Protein AF-A0AAC9PPR6-F1 (afdb_monomer_lite)

Sequence (160 aa):
MTLHHGRVSEQIEEIATPVARPGVRGCLGRIALIIAGSVLGTILTVLLGLAILVPWRSENIELVVTDPGIRPDPNTDSAADSAPSMPTVELRTARSLVSATSTVWIGERLGERGFHGLAIPVPVAVAEDLRAERTETGLRLRDDDGFEILVPAAWWEPGR

pLDDT: mean 75.49, std 17.84, range [38.31, 96.31]

Foldseek 3Di:
DDDDDDDDDPPPPPPPPPPPPCPPVNVVVVVVVVVVVVVVVVVVVVVVVCQQPAFPDKDKDWADADEPPDDPPVPCPDPPPDDQPFWTWMWMWTDGPVDIWIWIATEDDPDPPDGPFDIHIDDPVQRVQWHWYDDPQAIWTDGPVGDIDGDGPVRHRPDD

Secondary structure (DSSP, 8-state):
-----------------------HHHHHHHHHHHHHHHHHHHHHHHHHHHHHHS-SEEEEEE--EE-TT----TT-TT-SS-SPPPPEEEEEEEE-SS-EEEEEEEEEE-GGG-EEEEEEEE-HHHHTT-EEEEETTEEEEE-SSS-EEEEEGGGTSS--

Structure (mmCIF, N/CA/C/O backbone):
data_AF-A0AAC9PPR6-F1
#
_entry.id   AF-A0AAC9PPR6-F1
#
loop_
_atom_site.group_PDB
_atom_site.id
_atom_site.type_symbol
_atom_site.label_atom_id
_atom_site.label_alt_id
_atom_site.label_comp_id
_atom_site.label_asym_id
_atom_site.label_entity_id
_atom_site.label_seq_id
_atom_site.pdbx_PDB_ins_code
_atom_site.Cartn_x
_atom_site.Cartn_y
_atom_site.Cartn_z
_atom_site.occupancy
_atom_site.B_iso_or_equiv
_atom_site.auth_seq_id
_atom_site.auth_comp_id
_atom_site.auth_asym_id
_atom_site.auth_atom_id
_atom_site.pdbx_PDB_model_num
ATOM 1 N N . MET A 1 1 ? -65.064 -18.905 94.914 1.00 39.94 1 MET A N 1
ATOM 2 C CA . MET A 1 1 ? -63.931 -19.704 94.403 1.00 39.94 1 MET A CA 1
ATOM 3 C C . MET A 1 1 ? -62.997 -18.750 93.674 1.00 39.94 1 MET A C 1
ATOM 5 O O . MET A 1 1 ? -63.471 -17.844 93.005 1.00 39.94 1 MET A O 1
ATOM 9 N N . THR A 1 2 ? -61.712 -18.861 93.960 1.00 38.31 2 THR A N 1
ATOM 10 C CA . THR A 1 2 ? -60.647 -17.853 93.870 1.00 38.31 2 THR A CA 1
ATOM 11 C C . THR A 1 2 ? -59.838 -17.921 92.561 1.00 38.31 2 THR A C 1
ATOM 13 O O . THR A 1 2 ? -59.639 -19.011 92.046 1.00 38.31 2 THR A O 1
ATOM 16 N N . LEU A 1 3 ? -59.298 -16.757 92.152 1.00 42.19 3 LEU A N 1
ATOM 17 C CA . LEU A 1 3 ? -57.994 -16.491 91.487 1.00 42.19 3 LEU A CA 1
ATOM 18 C C . LEU A 1 3 ? -57.667 -17.036 90.074 1.00 42.19 3 LEU A C 1
ATOM 20 O O . LEU A 1 3 ? -57.536 -18.236 89.885 1.00 42.19 3 LEU A O 1
ATOM 24 N N . HIS A 1 4 ? -57.362 -16.122 89.131 1.00 41.44 4 HIS A N 1
ATOM 25 C CA . HIS A 1 4 ? -56.011 -15.806 88.578 1.00 41.44 4 HIS A CA 1
ATOM 26 C C . HIS A 1 4 ? -56.163 -14.929 87.307 1.00 41.44 4 HIS A C 1
ATOM 28 O O . HIS A 1 4 ? -56.839 -15.317 86.367 1.00 41.44 4 HIS A O 1
ATOM 34 N N . HIS A 1 5 ? -55.795 -13.640 87.300 1.00 47.75 5 HIS A N 1
ATOM 35 C CA . HIS A 1 5 ? -54.472 -13.073 86.961 1.00 47.75 5 HIS A CA 1
ATOM 36 C C . HIS A 1 5 ? -53.855 -13.577 85.643 1.00 47.75 5 HIS A C 1
ATOM 38 O O . HIS A 1 5 ? -53.389 -14.707 85.572 1.00 47.75 5 HIS A O 1
ATOM 44 N N . GLY A 1 6 ? -53.767 -12.687 84.646 1.00 41.16 6 GLY A N 1
ATOM 45 C CA . GLY A 1 6 ? -53.045 -12.926 83.393 1.00 41.16 6 GLY A CA 1
ATOM 46 C C . GLY A 1 6 ? -53.006 -11.699 82.480 1.00 41.16 6 GLY A C 1
ATOM 47 O O . GLY A 1 6 ? -53.700 -11.649 81.474 1.00 41.16 6 GLY A O 1
ATOM 48 N N . ARG A 1 7 ? -52.211 -10.690 82.859 1.00 47.41 7 ARG A N 1
ATOM 49 C CA . ARG A 1 7 ? -51.746 -9.602 81.981 1.00 47.41 7 ARG A CA 1
ATOM 50 C C . ARG A 1 7 ? -50.803 -10.198 80.927 1.00 47.41 7 ARG A C 1
ATOM 52 O O . ARG A 1 7 ? -49.773 -10.743 81.308 1.00 47.41 7 ARG A O 1
ATOM 59 N N . VAL A 1 8 ? -51.114 -10.020 79.650 1.00 49.91 8 VAL A N 1
ATOM 60 C CA . VAL A 1 8 ? -50.181 -10.114 78.512 1.00 49.91 8 VAL A CA 1
ATOM 61 C C . VAL A 1 8 ? -50.671 -9.016 77.556 1.00 49.91 8 VAL A C 1
ATOM 63 O O . VAL A 1 8 ? -51.752 -9.142 77.003 1.00 49.91 8 VAL A O 1
ATOM 66 N N . SER A 1 9 ? -50.147 -7.789 77.527 1.00 51.41 9 SER A N 1
ATOM 67 C CA . SER A 1 9 ? -48.764 -7.366 77.269 1.00 51.41 9 SER A CA 1
ATOM 68 C C . SER A 1 9 ? -48.178 -7.951 75.983 1.00 51.41 9 SER A C 1
ATOM 70 O O . SER A 1 9 ? -47.021 -8.343 75.974 1.00 51.41 9 SER A O 1
ATOM 72 N N . GLU A 1 10 ? -48.946 -7.982 74.896 1.00 50.44 10 GLU A N 1
ATOM 73 C CA . GLU A 1 10 ? -48.375 -8.031 73.548 1.00 50.44 10 GLU A CA 1
ATOM 74 C C . GLU A 1 10 ? -48.496 -6.639 72.935 1.00 50.44 10 GLU A C 1
ATOM 76 O O . GLU A 1 10 ? -49.473 -6.263 72.289 1.00 50.44 10 GLU A O 1
ATOM 81 N N . GLN A 1 11 ? -47.467 -5.840 73.222 1.00 44.34 11 GLN A N 1
ATOM 82 C CA . GLN A 1 11 ? -46.991 -4.834 72.290 1.00 44.34 11 GLN A CA 1
ATOM 83 C C . GLN A 1 11 ? -46.765 -5.564 70.967 1.00 44.34 11 GLN A C 1
ATOM 85 O O . GLN A 1 11 ? -45.777 -6.278 70.819 1.00 44.34 11 GLN A O 1
ATOM 90 N N . ILE A 1 12 ? -47.704 -5.435 70.030 1.00 51.84 12 ILE A N 1
ATOM 91 C CA . ILE A 1 12 ? -47.420 -5.747 68.636 1.00 51.84 12 ILE A CA 1
ATOM 92 C C . ILE A 1 12 ? -46.430 -4.679 68.208 1.00 51.84 12 ILE A C 1
ATOM 94 O O . ILE A 1 12 ? -46.777 -3.532 67.932 1.00 51.84 12 ILE A O 1
ATOM 98 N N . GLU A 1 13 ? -45.181 -5.098 68.324 1.00 48.75 13 GLU A N 1
ATOM 99 C CA . GLU A 1 13 ? -43.972 -4.555 67.762 1.00 48.75 13 GLU A CA 1
ATOM 100 C C . GLU A 1 13 ? -44.311 -3.929 66.410 1.00 48.75 13 GLU A C 1
ATOM 102 O O . GLU A 1 13 ? -44.589 -4.598 65.414 1.00 48.75 13 GLU A O 1
ATOM 107 N N . GLU A 1 14 ? -44.376 -2.604 66.421 1.00 46.91 14 GLU A N 1
ATOM 108 C CA . GLU A 1 14 ? -44.290 -1.775 65.241 1.00 46.91 14 GLU A CA 1
ATOM 109 C C . GLU A 1 14 ? -42.980 -2.170 64.559 1.00 46.91 14 GLU A C 1
ATOM 111 O O . GLU A 1 14 ? -41.900 -1.706 64.926 1.00 46.91 14 GLU A O 1
ATOM 116 N N . ILE A 1 15 ? -43.064 -3.093 63.597 1.00 45.56 15 ILE A N 1
ATOM 117 C CA . ILE A 1 15 ? -41.993 -3.385 62.650 1.00 45.56 15 ILE A CA 1
ATOM 118 C C . ILE A 1 15 ? -41.884 -2.138 61.773 1.00 45.56 15 ILE A C 1
ATOM 120 O O . ILE A 1 15 ? -42.325 -2.089 60.626 1.00 45.56 15 ILE A O 1
ATOM 124 N N . ALA A 1 16 ? -41.309 -1.087 62.349 1.00 45.53 16 ALA A N 1
ATOM 125 C CA . ALA A 1 16 ? -40.716 0.008 61.631 1.00 45.53 16 ALA A CA 1
ATOM 126 C C . ALA A 1 16 ? -39.530 -0.597 60.885 1.00 45.53 16 ALA A C 1
ATOM 128 O O . ALA A 1 16 ? -38.393 -0.579 61.350 1.00 45.53 16 ALA A O 1
ATOM 129 N N . THR A 1 17 ? -39.794 -1.175 59.711 1.00 54.44 17 THR A N 1
ATOM 130 C CA . THR A 1 17 ? -38.754 -1.338 58.704 1.00 54.44 17 THR A CA 1
ATOM 131 C C . THR A 1 17 ? -38.121 0.040 58.543 1.00 54.44 17 THR A C 1
ATOM 133 O O . THR A 1 17 ? -38.840 0.971 58.153 1.00 54.44 17 THR A O 1
ATOM 136 N N . PRO A 1 18 ? -36.828 0.239 58.852 1.00 47.00 18 PRO A N 1
ATOM 137 C CA . PRO A 1 18 ? -36.194 1.482 58.486 1.00 47.00 18 PRO A CA 1
ATOM 138 C C . PRO A 1 18 ? -36.223 1.508 56.963 1.00 47.00 18 PRO A C 1
ATOM 140 O O . PRO A 1 18 ? -35.480 0.788 56.297 1.00 47.00 18 PRO A O 1
ATOM 143 N N . VAL A 1 19 ? -37.126 2.314 56.404 1.00 54.25 19 VAL A N 1
ATOM 144 C CA . VAL A 1 19 ? -37.035 2.759 55.022 1.00 54.25 19 VAL A CA 1
ATOM 145 C C . VAL A 1 19 ? -35.671 3.417 54.942 1.00 54.25 19 VAL A C 1
ATOM 147 O O . VAL A 1 19 ? -35.476 4.533 55.430 1.00 54.25 19 VAL A O 1
ATOM 150 N N . ALA A 1 20 ? -34.698 2.672 54.423 1.00 51.78 20 ALA A N 1
ATOM 151 C CA . ALA A 1 20 ? -33.362 3.157 54.175 1.00 51.78 20 ALA A CA 1
ATOM 152 C C . ALA A 1 20 ? -33.513 4.326 53.206 1.00 51.78 20 ALA A C 1
ATOM 154 O O . ALA A 1 20 ? -33.645 4.139 51.998 1.00 51.78 20 ALA A O 1
ATOM 155 N N . ARG A 1 21 ? -33.570 5.548 53.746 1.00 53.34 21 ARG A N 1
ATOM 156 C CA . ARG A 1 21 ? -33.506 6.767 52.950 1.00 53.34 21 ARG A CA 1
ATOM 157 C C . ARG A 1 21 ? -32.225 6.638 52.131 1.00 53.34 21 ARG A C 1
ATOM 159 O O . ARG A 1 21 ? -31.164 6.522 52.751 1.00 53.34 21 ARG A O 1
ATOM 166 N N . PRO A 1 22 ? -32.276 6.619 50.788 1.00 54.66 22 PRO A N 1
ATOM 167 C CA . PRO A 1 22 ? -31.061 6.633 49.998 1.00 54.66 22 PRO A CA 1
ATOM 168 C C . PRO A 1 22 ? -30.344 7.940 50.327 1.00 54.66 22 PRO A C 1
ATOM 170 O O . PRO A 1 22 ? -30.734 9.020 49.889 1.00 54.66 22 PRO A O 1
ATOM 173 N N . GLY A 1 23 ? -29.337 7.850 51.196 1.00 53.91 23 GLY A N 1
ATOM 174 C CA . GLY A 1 23 ? -28.532 8.994 51.571 1.00 53.91 23 GLY A CA 1
ATOM 175 C C . GLY A 1 23 ? -27.928 9.575 50.301 1.00 53.91 23 GLY A C 1
ATOM 176 O O . GLY A 1 23 ? -27.446 8.836 49.445 1.00 53.91 23 GLY A O 1
ATOM 177 N N . VAL A 1 24 ? -27.938 10.898 50.182 1.00 58.75 24 VAL A N 1
ATOM 178 C CA . VAL A 1 24 ? -27.428 11.658 49.026 1.00 58.75 24 VAL A CA 1
ATOM 179 C C . VAL A 1 24 ? -26.017 11.199 48.593 1.00 58.75 24 VAL A C 1
ATOM 181 O O . VAL A 1 24 ? -25.687 11.220 47.410 1.00 58.75 24 VAL A O 1
ATOM 184 N N . ARG A 1 25 ? -25.220 10.660 49.529 1.00 60.91 25 ARG A N 1
ATOM 185 C CA . ARG A 1 25 ? -23.907 10.029 49.290 1.00 60.91 25 ARG A CA 1
ATOM 186 C C . ARG A 1 25 ? -23.954 8.773 48.400 1.00 60.91 25 ARG A C 1
ATOM 188 O O . ARG A 1 25 ? -23.051 8.576 47.595 1.00 60.91 25 ARG A O 1
ATOM 195 N N . GLY A 1 26 ? -24.999 7.951 48.498 1.00 70.31 26 GLY A N 1
ATOM 196 C CA . GLY A 1 26 ? -25.185 6.766 47.651 1.00 70.31 26 GLY A CA 1
ATOM 197 C C . GLY A 1 26 ? -25.627 7.109 46.226 1.00 70.31 26 GLY A C 1
ATOM 198 O O . GLY A 1 26 ? -25.241 6.427 45.280 1.00 70.31 26 GLY A O 1
ATOM 199 N N . CYS A 1 27 ? -26.385 8.198 46.060 1.00 79.56 27 CYS A N 1
ATOM 200 C CA . CYS A 1 27 ? -26.776 8.699 44.740 1.00 79.56 27 CYS A CA 1
ATOM 201 C C . CYS A 1 27 ? -25.573 9.308 44.002 1.00 79.56 27 CYS A C 1
ATOM 203 O O . CYS A 1 27 ? -25.301 8.948 42.858 1.00 79.56 27 CYS A O 1
ATOM 205 N N . LEU A 1 28 ? -24.785 10.140 44.694 1.00 81.62 28 LEU A N 1
ATOM 206 C CA . LEU A 1 28 ? -23.571 10.741 44.139 1.00 81.62 28 LEU A CA 1
ATOM 207 C C . LEU A 1 28 ? -22.544 9.677 43.716 1.00 81.62 28 LEU A C 1
ATOM 209 O O . LEU A 1 28 ? -21.970 9.774 42.636 1.00 81.62 28 LEU A O 1
ATOM 213 N N . GLY A 1 29 ? -22.356 8.632 44.532 1.00 86.56 29 GLY A N 1
ATOM 214 C CA . GLY A 1 29 ? -21.450 7.528 44.209 1.00 86.56 29 GLY A CA 1
ATOM 215 C C . GLY A 1 29 ? -21.860 6.760 42.950 1.00 86.56 29 GLY A C 1
ATOM 216 O O . GLY A 1 29 ? -21.013 6.449 42.117 1.00 86.56 29 GLY A O 1
ATOM 217 N N . ARG A 1 30 ? -23.163 6.509 42.759 1.00 84.81 30 ARG A N 1
ATOM 218 C CA . ARG A 1 30 ? -23.674 5.860 41.539 1.00 84.81 30 ARG A CA 1
ATOM 219 C C . ARG A 1 30 ? -23.465 6.724 40.301 1.00 84.81 30 ARG A C 1
ATOM 221 O O . ARG A 1 30 ? -23.022 6.212 39.281 1.00 84.81 30 ARG A O 1
ATOM 228 N N . ILE A 1 31 ? -23.742 8.023 40.400 1.00 88.81 31 ILE A N 1
ATOM 229 C CA . ILE A 1 31 ? -23.530 8.965 39.294 1.00 88.81 31 ILE A CA 1
ATOM 230 C C . ILE A 1 31 ? -22.041 9.030 38.931 1.00 88.81 31 ILE A C 1
ATOM 232 O O . ILE A 1 31 ? -21.696 8.909 37.758 1.00 88.81 31 ILE A O 1
ATOM 236 N N . ALA A 1 32 ? -21.153 9.139 39.923 1.00 88.81 32 ALA A N 1
ATOM 237 C CA . ALA A 1 32 ? -19.710 9.144 39.698 1.00 88.81 32 ALA A CA 1
ATOM 238 C C . ALA A 1 32 ? -19.226 7.852 39.018 1.00 88.81 32 ALA A C 1
ATOM 240 O O . ALA A 1 32 ? -18.421 7.920 38.093 1.00 88.81 32 ALA A O 1
ATOM 241 N N . LEU A 1 33 ? -19.754 6.690 39.420 1.00 90.56 33 LEU A N 1
ATOM 242 C CA . LEU A 1 33 ? -19.424 5.404 38.802 1.00 90.56 33 LEU A CA 1
ATOM 243 C C . LEU A 1 33 ? -19.873 5.338 37.334 1.00 90.56 33 LEU A C 1
ATOM 245 O O . LEU A 1 33 ? -19.123 4.861 36.488 1.00 90.56 33 LEU A O 1
ATOM 249 N N . ILE A 1 34 ? -21.073 5.840 37.023 1.00 91.50 34 ILE A N 1
ATOM 250 C CA . ILE A 1 34 ? -21.595 5.882 35.648 1.00 91.50 34 ILE A CA 1
ATOM 251 C C . ILE A 1 34 ? -20.724 6.787 34.776 1.00 91.50 34 ILE A C 1
ATOM 253 O O . ILE A 1 34 ? -20.336 6.390 33.680 1.00 91.50 34 ILE A O 1
ATOM 257 N N . ILE A 1 35 ? -20.375 7.979 35.269 1.00 93.25 35 ILE A N 1
ATOM 258 C CA . ILE A 1 35 ? -19.514 8.917 34.539 1.00 93.25 35 ILE A CA 1
ATOM 259 C C . ILE A 1 35 ? -18.131 8.298 34.325 1.00 93.25 35 ILE A C 1
ATOM 261 O O . ILE A 1 35 ? -17.640 8.286 33.199 1.00 93.25 35 ILE A O 1
ATOM 265 N N . ALA A 1 36 ? -17.523 7.733 35.371 1.00 93.00 36 ALA A N 1
ATOM 266 C CA . ALA A 1 36 ? -16.222 7.079 35.271 1.00 93.00 36 ALA A CA 1
ATOM 267 C C . ALA A 1 36 ? -16.248 5.914 34.270 1.00 93.00 36 ALA A C 1
ATOM 269 O O . ALA A 1 36 ? -15.360 5.813 33.426 1.00 93.00 36 ALA A O 1
ATOM 270 N N . GLY A 1 37 ? -17.293 5.082 34.310 1.00 94.81 37 GLY A N 1
ATOM 271 C CA . GLY A 1 37 ? -17.496 3.997 33.353 1.00 94.81 37 GLY A CA 1
ATOM 272 C C . GLY A 1 37 ? -17.660 4.502 31.919 1.00 94.81 37 GLY A C 1
ATOM 273 O O . GLY A 1 37 ? -17.038 3.962 31.008 1.00 94.81 37 GLY A O 1
ATOM 274 N N . SER A 1 38 ? -18.427 5.576 31.716 1.00 95.50 38 SER A N 1
ATOM 275 C CA . SER A 1 38 ? -18.605 6.202 30.401 1.00 95.50 38 SER A CA 1
ATOM 276 C C . SER A 1 38 ? -17.291 6.756 29.855 1.00 95.50 38 SER A C 1
ATOM 278 O O . SER A 1 38 ? -16.966 6.534 28.690 1.00 95.50 38 SER A O 1
ATOM 280 N N . VAL A 1 39 ? -16.517 7.462 30.683 1.00 96.00 39 VAL A N 1
ATOM 281 C CA . VAL A 1 39 ? -15.217 8.019 30.289 1.00 96.00 39 VAL A CA 1
ATOM 282 C C . VAL A 1 39 ? -14.254 6.892 29.930 1.00 96.00 39 VAL A C 1
ATOM 284 O O . VAL A 1 39 ? -13.666 6.915 28.851 1.00 96.00 39 VAL A O 1
ATOM 287 N N . LEU A 1 40 ? -14.151 5.867 30.779 1.00 96.31 40 LEU A N 1
ATOM 288 C CA . LEU A 1 40 ? -13.272 4.725 30.540 1.00 96.31 40 LEU A CA 1
ATOM 289 C C . LEU A 1 40 ? -13.664 3.959 29.269 1.00 96.31 40 LEU A C 1
ATOM 291 O O . LEU A 1 40 ? -12.800 3.638 28.456 1.00 96.31 40 LEU A O 1
ATOM 295 N N . GLY A 1 41 ? -14.961 3.719 29.060 1.00 95.44 41 GLY A N 1
ATOM 296 C CA . GLY A 1 41 ? -15.471 3.059 27.858 1.00 95.44 41 GLY A CA 1
ATOM 297 C C . GLY A 1 41 ? -15.192 3.860 26.585 1.00 95.44 41 GLY A C 1
ATOM 298 O O . GLY A 1 41 ? -14.790 3.292 25.570 1.00 95.44 41 GLY A O 1
ATOM 299 N N . THR A 1 42 ? -15.322 5.186 26.650 1.00 95.38 42 THR A N 1
ATOM 300 C CA . THR A 1 42 ? -15.016 6.068 25.513 1.00 95.38 42 THR A CA 1
ATOM 301 C C . THR A 1 42 ? -13.526 6.035 25.186 1.00 95.38 42 THR A C 1
ATOM 303 O O . THR A 1 42 ? -13.164 5.835 24.029 1.00 95.38 42 THR A O 1
ATOM 306 N N . ILE A 1 43 ? -12.660 6.152 26.198 1.00 95.56 43 ILE A N 1
ATOM 307 C CA . ILE A 1 43 ? -11.203 6.065 26.025 1.00 95.56 43 ILE A CA 1
ATOM 308 C C . ILE A 1 43 ? -10.828 4.726 25.388 1.00 95.56 43 ILE A C 1
ATOM 310 O O . ILE A 1 43 ? -10.103 4.706 24.398 1.00 95.56 43 ILE A O 1
ATOM 314 N N . LEU A 1 44 ? -11.362 3.614 25.900 1.00 94.75 44 LEU A N 1
ATOM 315 C CA . LEU A 1 44 ? -11.075 2.287 25.359 1.00 94.75 44 LEU A CA 1
ATOM 316 C C . LEU A 1 44 ? -11.532 2.153 23.900 1.00 94.75 44 LEU A C 1
ATOM 318 O O . LEU A 1 44 ? -10.805 1.600 23.081 1.00 94.75 44 LEU A O 1
ATOM 322 N N . THR A 1 45 ? -12.700 2.701 23.563 1.00 94.06 45 THR A N 1
ATOM 323 C CA . THR A 1 45 ? -13.226 2.685 22.190 1.00 94.06 45 THR A CA 1
ATOM 324 C C . THR A 1 45 ? -12.332 3.483 21.243 1.00 94.06 45 THR A C 1
ATOM 326 O O . THR A 1 45 ? -12.028 3.018 20.147 1.00 94.06 45 THR A O 1
ATOM 329 N N . VAL A 1 46 ? -11.857 4.656 21.670 1.00 93.44 46 VAL A N 1
ATOM 330 C CA . VAL A 1 46 ? -10.922 5.477 20.886 1.00 93.44 46 VAL A CA 1
ATOM 331 C C . VAL A 1 46 ? -9.591 4.756 20.693 1.00 93.44 46 VAL A C 1
ATOM 333 O O . VAL A 1 46 ? -9.089 4.702 19.573 1.00 93.44 46 VAL A O 1
ATOM 336 N N . LEU A 1 47 ? -9.034 4.166 21.754 1.00 90.19 47 LEU A N 1
ATOM 337 C CA . LEU A 1 47 ? -7.787 3.406 21.674 1.00 90.19 47 LEU A CA 1
ATOM 338 C C . LEU A 1 47 ? -7.920 2.201 20.743 1.00 90.19 47 LEU A C 1
ATOM 340 O O . LEU A 1 47 ? -7.026 1.958 19.940 1.00 90.19 47 LEU A O 1
ATOM 344 N N . LEU A 1 48 ? -9.042 1.482 20.805 1.00 87.38 48 LEU A N 1
ATOM 345 C CA . LEU A 1 48 ? -9.315 0.366 19.905 1.00 87.38 48 LEU A CA 1
ATOM 346 C C . LEU A 1 48 ? -9.453 0.840 18.451 1.00 87.38 48 LEU A C 1
ATOM 348 O O . LEU A 1 48 ? -8.876 0.234 17.554 1.00 87.38 48 LEU A O 1
ATOM 352 N N . GLY A 1 49 ? -10.157 1.950 18.214 1.00 85.88 49 GLY A N 1
ATOM 353 C CA . GLY A 1 49 ? -10.272 2.552 16.885 1.00 85.88 49 GLY A CA 1
ATOM 354 C C . GLY A 1 49 ? -8.914 2.963 16.310 1.00 85.88 49 GLY A C 1
ATOM 355 O O . GLY A 1 49 ? -8.596 2.631 15.169 1.00 85.88 49 GLY A O 1
ATOM 356 N N . LEU A 1 50 ? -8.074 3.615 17.119 1.00 84.88 50 LEU A N 1
ATOM 357 C CA . LEU A 1 50 ? -6.706 3.962 16.736 1.00 84.88 50 LEU A CA 1
ATOM 358 C C . LEU A 1 50 ? -5.857 2.716 16.491 1.00 84.88 50 LEU A C 1
ATOM 360 O O . LEU A 1 50 ? -5.124 2.675 15.513 1.00 84.88 50 LEU A O 1
ATOM 364 N N . ALA A 1 51 ? -5.987 1.676 17.311 1.00 82.00 51 ALA A N 1
ATOM 365 C CA . ALA A 1 51 ? -5.243 0.438 17.123 1.00 82.00 51 ALA A CA 1
ATOM 366 C C . ALA A 1 51 ? -5.569 -0.260 15.796 1.00 82.00 51 ALA A C 1
ATOM 368 O O . ALA A 1 51 ? -4.701 -0.881 15.185 1.00 82.00 51 ALA A O 1
ATOM 369 N N . ILE A 1 52 ? -6.810 -0.153 15.331 1.00 82.75 52 ILE A N 1
ATOM 370 C CA . ILE A 1 52 ? -7.242 -0.740 14.062 1.00 82.75 52 ILE A CA 1
ATOM 371 C C . ILE A 1 52 ? -6.733 0.081 12.866 1.00 82.75 52 ILE A C 1
ATOM 373 O O . ILE A 1 52 ? -6.369 -0.495 11.838 1.00 82.75 52 ILE A O 1
ATOM 377 N N . LEU A 1 53 ? -6.703 1.411 12.993 1.00 78.12 53 LEU A N 1
ATOM 378 C CA . LEU A 1 53 ? -6.396 2.328 11.889 1.00 78.12 53 LEU A CA 1
ATOM 379 C C . LEU A 1 53 ? -4.913 2.689 11.769 1.00 78.12 53 LEU A C 1
ATOM 381 O O . LEU A 1 53 ? -4.427 2.897 10.661 1.00 78.12 53 LEU A O 1
ATOM 385 N N . VAL A 1 54 ? -4.195 2.786 12.885 1.00 80.12 54 VAL A N 1
ATOM 386 C CA . VAL A 1 54 ? -2.789 3.188 12.894 1.00 80.12 54 VAL A CA 1
ATOM 387 C C . VAL A 1 54 ? -1.931 1.980 12.512 1.00 80.12 54 VAL A C 1
ATOM 389 O O . VAL A 1 54 ? -2.052 0.929 13.143 1.00 80.12 54 VAL A O 1
ATOM 392 N N . PRO A 1 55 ? -1.063 2.088 11.493 1.00 76.81 55 PRO A N 1
ATOM 393 C CA . PRO A 1 55 ? -0.112 1.034 11.183 1.00 76.81 55 PRO A CA 1
ATOM 394 C C . PRO A 1 55 ? 0.888 0.874 12.332 1.00 76.81 55 PRO A C 1
ATOM 396 O O . PRO A 1 55 ? 1.536 1.837 12.733 1.00 76.81 55 PRO A O 1
ATOM 399 N N . TRP A 1 56 ? 1.029 -0.344 12.850 1.00 79.50 56 TRP A N 1
ATOM 400 C CA . TRP A 1 56 ? 1.966 -0.657 13.940 1.00 79.50 56 TRP A CA 1
ATOM 401 C C . TRP A 1 56 ? 3.326 -1.110 13.411 1.00 79.50 56 TRP A C 1
ATOM 403 O O . TRP A 1 56 ? 4.310 -1.119 14.147 1.00 79.50 56 TRP A O 1
ATOM 413 N N . ARG A 1 57 ? 3.381 -1.507 12.134 1.00 76.00 57 ARG A N 1
ATOM 414 C CA . ARG A 1 57 ? 4.595 -1.957 11.457 1.00 76.00 57 ARG A CA 1
ATOM 415 C C . ARG A 1 57 ? 4.675 -1.315 10.081 1.00 76.00 57 ARG A C 1
ATOM 417 O O . ARG A 1 57 ? 3.721 -1.396 9.307 1.00 76.00 57 ARG A O 1
ATOM 424 N N . SER A 1 58 ? 5.819 -0.715 9.789 1.00 75.94 58 SER A N 1
ATOM 425 C CA . SER A 1 58 ? 6.178 -0.226 8.463 1.00 75.94 58 SER A CA 1
ATOM 426 C C . SER A 1 58 ? 7.483 -0.874 8.033 1.00 75.94 58 SER A C 1
ATOM 428 O O . SER A 1 58 ? 8.459 -0.846 8.783 1.00 75.94 58 SER A O 1
ATOM 430 N N . GLU A 1 59 ? 7.494 -1.442 6.840 1.00 81.81 59 GLU A N 1
ATOM 431 C CA . GLU A 1 59 ? 8.677 -2.019 6.216 1.00 81.81 59 GLU A CA 1
ATOM 432 C C . GLU A 1 59 ? 8.934 -1.283 4.912 1.00 81.81 59 GLU A C 1
ATOM 434 O O . GLU A 1 59 ? 8.011 -1.087 4.120 1.00 81.81 59 GLU A O 1
ATOM 439 N N . ASN A 1 60 ? 10.185 -0.884 4.708 1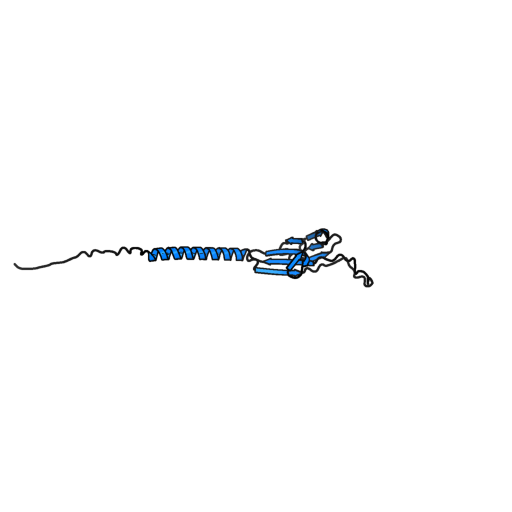.00 79.69 60 ASN A N 1
ATOM 440 C CA . ASN A 1 60 ? 10.628 -0.196 3.508 1.00 79.69 60 ASN A CA 1
ATOM 441 C C . ASN A 1 60 ? 11.698 -1.063 2.851 1.00 79.69 60 ASN A C 1
ATOM 443 O O . ASN A 1 60 ? 12.712 -1.373 3.479 1.00 79.69 60 ASN A O 1
ATOM 447 N N . ILE A 1 61 ? 11.454 -1.470 1.613 1.00 82.00 61 ILE A N 1
ATOM 448 C CA . ILE A 1 61 ? 12.347 -2.318 0.830 1.00 82.00 61 ILE A CA 1
ATOM 449 C C . ILE A 1 61 ? 12.661 -1.565 -0.454 1.00 82.00 61 ILE A C 1
ATOM 451 O O . ILE A 1 61 ? 11.763 -1.198 -1.208 1.00 82.00 61 ILE A O 1
ATOM 455 N N . GLU A 1 62 ? 13.938 -1.306 -0.699 1.00 80.12 62 GLU A N 1
ATOM 456 C CA . GLU A 1 62 ? 14.369 -0.738 -1.971 1.00 80.12 62 GLU A CA 1
ATOM 457 C C . GLU A 1 62 ? 14.355 -1.828 -3.042 1.00 80.12 62 GLU A C 1
ATOM 459 O O . GLU A 1 62 ? 14.956 -2.890 -2.877 1.00 80.12 62 GLU A O 1
ATOM 464 N N . LEU A 1 63 ? 13.630 -1.570 -4.127 1.00 80.69 63 LEU A N 1
ATOM 465 C CA . LEU A 1 63 ? 13.524 -2.471 -5.261 1.00 80.69 63 LEU A CA 1
ATOM 466 C C . LEU A 1 63 ? 14.668 -2.170 -6.225 1.00 80.69 63 LEU A C 1
ATOM 468 O O . LEU A 1 63 ? 14.772 -1.069 -6.767 1.00 80.69 63 LEU A O 1
ATOM 472 N N . VAL A 1 64 ? 15.526 -3.164 -6.448 1.00 80.25 64 VAL A N 1
ATOM 473 C CA . VAL A 1 64 ? 16.628 -3.046 -7.406 1.00 80.25 64 VAL A CA 1
ATOM 474 C C . VAL A 1 64 ? 16.046 -2.996 -8.816 1.00 80.25 64 VAL A C 1
ATOM 476 O O . VAL A 1 64 ? 15.447 -3.965 -9.285 1.00 80.25 64 VAL A O 1
ATOM 479 N N . VAL A 1 65 ? 16.236 -1.865 -9.495 1.00 79.38 65 VAL A N 1
ATOM 480 C CA . VAL A 1 65 ? 15.831 -1.705 -10.893 1.00 79.38 65 VAL A CA 1
ATOM 481 C C . VAL A 1 65 ? 16.794 -2.494 -11.770 1.00 79.38 65 VAL A C 1
ATOM 483 O O . VAL A 1 65 ? 17.978 -2.172 -11.857 1.00 79.38 65 VAL A O 1
ATOM 486 N N . THR A 1 66 ? 16.289 -3.540 -12.417 1.00 79.12 66 THR A N 1
ATOM 487 C CA . THR A 1 66 ? 17.083 -4.319 -13.371 1.00 79.12 66 THR A CA 1
ATOM 488 C C . THR A 1 66 ? 16.995 -3.670 -14.747 1.00 79.12 66 THR A C 1
ATOM 490 O O . THR A 1 66 ? 15.900 -3.379 -15.229 1.00 79.12 66 THR A O 1
ATOM 493 N N . ASP A 1 67 ? 18.143 -3.452 -15.389 1.00 72.25 67 ASP A N 1
ATOM 494 C CA . ASP A 1 67 ? 18.218 -2.978 -16.770 1.00 72.25 67 ASP A CA 1
ATOM 495 C C . ASP A 1 67 ? 18.587 -4.146 -17.700 1.00 72.25 67 ASP A C 1
ATOM 497 O O . ASP A 1 67 ? 19.756 -4.535 -17.764 1.00 72.25 67 ASP A O 1
ATOM 501 N N . PRO A 1 68 ? 17.616 -4.752 -18.407 1.00 60.19 68 PRO A N 1
ATOM 502 C CA . PRO A 1 68 ? 17.899 -5.840 -19.338 1.00 60.19 68 PRO A CA 1
ATOM 503 C C . PRO A 1 68 ? 18.621 -5.374 -20.620 1.00 60.19 68 PRO A C 1
ATOM 505 O O . PRO A 1 68 ? 19.002 -6.220 -21.430 1.00 60.19 68 PRO A O 1
ATOM 508 N N . GLY A 1 69 ? 18.807 -4.062 -20.830 1.00 55.88 69 GLY A N 1
ATOM 509 C CA . GLY A 1 69 ? 19.286 -3.475 -22.084 1.00 55.88 69 GLY A CA 1
ATOM 510 C C . GLY A 1 69 ? 20.729 -2.959 -22.094 1.00 55.88 69 GLY A C 1
ATOM 511 O O . GLY A 1 69 ? 21.246 -2.678 -23.175 1.00 55.88 69 GLY A O 1
ATOM 512 N N . ILE A 1 70 ? 21.417 -2.852 -20.951 1.00 52.47 70 ILE A N 1
ATOM 513 C CA . ILE A 1 70 ? 22.793 -2.324 -20.910 1.00 52.47 70 ILE A CA 1
ATOM 514 C C . ILE A 1 70 ? 23.802 -3.467 -20.783 1.00 52.47 70 ILE A C 1
ATOM 516 O O . ILE A 1 70 ? 24.113 -3.954 -19.697 1.00 52.47 70 ILE A O 1
ATOM 520 N N . ARG A 1 71 ? 24.384 -3.868 -21.917 1.00 46.34 71 ARG A N 1
ATOM 521 C CA . ARG A 1 71 ? 25.681 -4.553 -21.919 1.00 46.34 71 ARG A CA 1
ATOM 522 C C . ARG A 1 71 ? 26.721 -3.524 -21.452 1.00 46.34 71 ARG A C 1
ATOM 524 O O . ARG A 1 71 ? 26.838 -2.497 -22.117 1.00 46.34 71 ARG A O 1
ATOM 531 N N . PRO A 1 72 ? 27.459 -3.743 -20.349 1.00 48.00 72 PRO A N 1
ATOM 532 C CA . PRO A 1 72 ? 28.527 -2.830 -19.966 1.00 48.00 72 PRO A CA 1
ATOM 533 C C . PRO A 1 72 ? 29.589 -2.870 -21.067 1.00 48.00 72 PRO A C 1
ATOM 535 O O . PRO A 1 72 ? 30.261 -3.886 -21.240 1.00 48.00 72 PRO A O 1
ATOM 538 N N . ASP A 1 73 ? 29.679 -1.807 -21.864 1.00 48.84 73 ASP A N 1
ATOM 539 C CA . ASP A 1 73 ? 30.764 -1.632 -22.821 1.00 48.84 73 ASP A CA 1
ATOM 540 C C . ASP A 1 73 ? 31.978 -1.106 -22.038 1.00 48.84 73 ASP A C 1
ATOM 542 O O . ASP A 1 73 ? 31.941 0.035 -21.563 1.00 48.84 73 ASP A O 1
ATOM 546 N N . PRO A 1 74 ? 33.036 -1.916 -21.839 1.00 52.31 74 PRO A N 1
ATOM 547 C CA . PRO A 1 74 ? 34.182 -1.549 -21.007 1.00 52.31 74 PRO A CA 1
ATOM 548 C C . PRO A 1 74 ? 35.033 -0.409 -21.592 1.00 52.31 74 PRO A C 1
ATOM 550 O O . PRO A 1 74 ? 36.042 -0.056 -20.995 1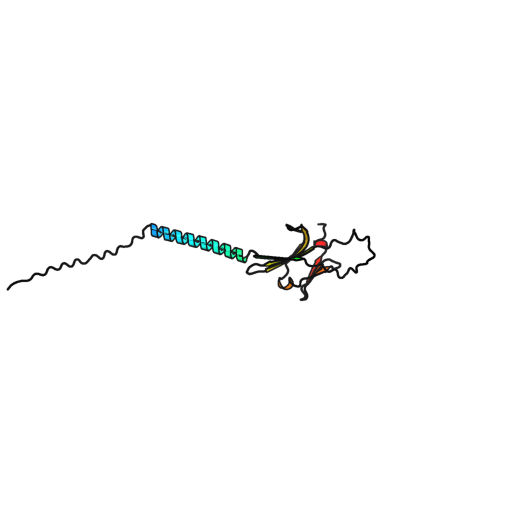.00 52.31 74 PRO A O 1
ATOM 553 N N . ASN A 1 75 ? 34.651 0.159 -22.741 1.00 45.16 75 ASN A N 1
ATOM 554 C CA . ASN A 1 75 ? 35.410 1.195 -23.444 1.00 45.16 75 ASN A CA 1
ATOM 555 C C . ASN A 1 75 ? 34.804 2.606 -23.352 1.00 45.16 75 ASN A C 1
ATOM 557 O O . ASN A 1 75 ? 35.287 3.513 -24.030 1.00 45.16 75 ASN A O 1
ATOM 561 N N . THR A 1 76 ? 33.759 2.825 -22.547 1.00 49.56 76 THR A N 1
ATOM 562 C CA . THR A 1 76 ? 33.127 4.154 -22.444 1.00 49.56 76 THR A CA 1
ATOM 563 C C . THR A 1 76 ? 33.591 4.912 -21.200 1.00 49.56 76 THR A C 1
ATOM 565 O O . THR A 1 76 ? 32.807 5.195 -20.299 1.00 49.56 76 THR A O 1
ATOM 568 N N . ASP A 1 77 ? 34.856 5.335 -21.188 1.00 44.81 77 ASP A N 1
ATOM 569 C CA . ASP A 1 77 ? 35.432 6.235 -20.169 1.00 44.81 77 ASP A CA 1
ATOM 570 C C . ASP A 1 77 ? 34.944 7.700 -20.312 1.00 44.81 77 ASP A C 1
ATOM 572 O O . ASP A 1 77 ? 35.629 8.656 -19.950 1.00 44.81 77 ASP A O 1
ATOM 576 N N . SER A 1 78 ? 33.762 7.933 -20.896 1.00 44.72 78 SER A N 1
ATOM 577 C CA . SER A 1 78 ? 33.220 9.285 -21.135 1.00 44.72 78 SER A CA 1
ATOM 578 C C . SER A 1 78 ? 31.693 9.404 -21.017 1.00 44.72 78 SER A C 1
ATOM 580 O O . SER A 1 78 ? 31.134 10.430 -21.387 1.00 44.72 78 SER A O 1
ATOM 582 N N . ALA A 1 79 ? 30.991 8.414 -20.455 1.00 47.22 79 ALA A N 1
ATOM 583 C CA . ALA A 1 79 ? 29.533 8.470 -20.263 1.00 47.22 79 ALA A CA 1
ATOM 584 C C . ALA A 1 79 ? 29.102 9.114 -18.926 1.00 47.22 79 ALA A C 1
ATOM 586 O O . ALA A 1 79 ? 28.114 8.700 -18.324 1.00 47.22 79 ALA A O 1
ATOM 587 N N . ALA A 1 80 ? 29.832 10.123 -18.446 1.00 45.69 80 ALA A N 1
ATOM 588 C CA . ALA A 1 80 ? 29.526 10.791 -17.178 1.00 45.69 80 ALA A CA 1
ATOM 589 C C . ALA A 1 80 ? 28.390 11.833 -17.265 1.00 45.69 80 ALA A C 1
ATOM 591 O O . ALA A 1 80 ? 28.072 12.427 -16.243 1.00 45.69 80 ALA A O 1
ATOM 592 N N . ASP A 1 81 ? 27.769 12.050 -18.435 1.00 42.25 81 ASP A N 1
ATOM 593 C CA . ASP A 1 81 ? 26.883 13.214 -18.626 1.00 42.25 81 ASP A CA 1
ATOM 594 C C . ASP A 1 81 ? 25.549 12.951 -19.349 1.00 42.25 81 ASP A C 1
ATOM 596 O O . ASP A 1 81 ? 24.858 13.895 -19.727 1.00 42.25 81 ASP A O 1
ATOM 600 N N . SER A 1 82 ? 25.133 11.698 -19.585 1.00 42.69 82 SER A N 1
ATOM 601 C CA . SER A 1 82 ? 23.828 11.447 -20.247 1.00 42.69 82 SER A CA 1
ATOM 602 C C . SER A 1 82 ? 23.154 10.104 -19.947 1.00 42.69 82 SER A C 1
ATOM 604 O O . SER A 1 82 ? 22.211 9.736 -20.646 1.00 42.69 82 SER A O 1
ATOM 606 N N . ALA A 1 83 ? 23.578 9.353 -18.924 1.00 47.12 83 ALA A N 1
ATOM 607 C CA . ALA A 1 83 ? 22.732 8.266 -18.434 1.00 47.12 83 ALA A CA 1
ATOM 608 C C . ALA A 1 83 ? 21.527 8.907 -17.722 1.00 47.12 83 ALA A C 1
ATOM 610 O O . ALA A 1 83 ? 21.748 9.652 -16.765 1.00 47.12 83 ALA A O 1
ATOM 611 N N . PRO A 1 84 ? 20.271 8.667 -18.152 1.00 54.03 84 PRO A N 1
ATOM 612 C CA . PRO A 1 84 ? 19.119 9.186 -17.428 1.00 54.03 84 PRO A CA 1
ATOM 613 C C . PRO A 1 84 ? 19.196 8.610 -16.021 1.00 54.03 84 PRO A C 1
ATOM 615 O O . PRO A 1 84 ? 19.257 7.380 -15.878 1.00 54.03 84 PRO A O 1
ATOM 618 N N . SER A 1 85 ? 19.267 9.486 -15.018 1.00 63.41 85 SER A N 1
ATOM 619 C CA . SER A 1 85 ? 19.314 9.093 -13.616 1.00 63.41 85 SER A CA 1
ATOM 620 C C . SER A 1 85 ? 18.156 8.136 -13.358 1.00 63.41 85 SER A C 1
ATOM 622 O O . SER A 1 85 ? 16.988 8.474 -13.554 1.00 63.41 85 SER A O 1
ATOM 624 N N . MET A 1 86 ? 18.475 6.888 -13.010 1.00 69.81 86 MET A N 1
ATOM 625 C CA . MET A 1 86 ? 17.432 5.922 -12.687 1.00 69.81 86 MET A CA 1
ATOM 626 C C . MET A 1 86 ? 16.699 6.418 -11.436 1.00 69.81 86 MET A C 1
ATOM 628 O O . MET A 1 86 ? 17.366 6.828 -10.480 1.00 69.81 86 MET A O 1
ATOM 632 N N . PRO A 1 87 ? 15.353 6.402 -11.420 1.00 81.38 87 PRO A N 1
ATOM 633 C CA . PRO A 1 87 ? 14.627 6.734 -10.208 1.00 81.38 87 PRO A CA 1
ATOM 634 C C . PRO A 1 87 ? 14.952 5.697 -9.134 1.00 81.38 87 PRO A C 1
ATOM 636 O O . PRO A 1 87 ? 15.104 4.508 -9.422 1.00 81.38 87 PRO A O 1
ATOM 639 N N . THR A 1 88 ? 14.994 6.130 -7.879 1.00 86.50 88 THR A N 1
ATOM 640 C CA . THR A 1 88 ? 14.877 5.198 -6.763 1.00 86.50 88 THR A CA 1
ATOM 641 C C . THR A 1 88 ? 13.486 4.568 -6.823 1.00 86.50 88 THR A C 1
ATOM 643 O O . THR A 1 88 ? 12.505 5.239 -7.154 1.00 86.50 88 THR A O 1
ATOM 646 N N . VAL A 1 89 ? 13.392 3.275 -6.519 1.00 89.88 89 VAL A N 1
ATOM 647 C CA . VAL A 1 89 ? 12.118 2.562 -6.412 1.00 89.88 89 VAL A CA 1
ATOM 648 C C . VAL A 1 89 ? 12.057 1.914 -5.038 1.00 89.88 89 VAL A C 1
ATOM 650 O O . VAL A 1 89 ? 12.912 1.109 -4.688 1.00 89.88 89 VAL A O 1
ATOM 653 N N . GLU A 1 90 ? 11.069 2.280 -4.230 1.00 90.31 90 GLU A N 1
ATOM 654 C CA . GLU A 1 90 ? 10.952 1.816 -2.848 1.00 90.31 90 GLU A CA 1
ATOM 655 C C . GLU A 1 90 ? 9.551 1.278 -2.577 1.00 90.31 90 GLU A C 1
ATOM 657 O O . GLU A 1 90 ? 8.553 1.990 -2.676 1.00 90.31 90 GLU A O 1
ATOM 662 N N . LEU A 1 91 ? 9.473 0.011 -2.197 1.00 90.62 91 LEU A N 1
ATOM 663 C CA . LEU A 1 91 ? 8.258 -0.605 -1.705 1.00 90.62 91 LEU A CA 1
ATOM 664 C C . LEU A 1 91 ? 8.098 -0.295 -0.219 1.00 90.62 91 LEU A C 1
ATOM 666 O O . LEU A 1 91 ? 8.933 -0.668 0.604 1.00 90.62 91 LEU A O 1
ATOM 670 N N . ARG A 1 92 ? 6.987 0.347 0.135 1.00 89.88 92 ARG A N 1
ATOM 671 C CA . ARG A 1 92 ? 6.600 0.609 1.520 1.00 89.88 92 ARG A CA 1
ATOM 672 C C . ARG A 1 92 ? 5.354 -0.174 1.864 1.00 89.88 92 ARG A C 1
ATOM 674 O O . ARG A 1 92 ? 4.304 0.042 1.264 1.00 89.88 92 ARG A O 1
ATOM 681 N N . THR A 1 93 ? 5.459 -1.041 2.859 1.00 88.00 93 THR A N 1
ATOM 682 C CA . THR A 1 93 ? 4.326 -1.804 3.377 1.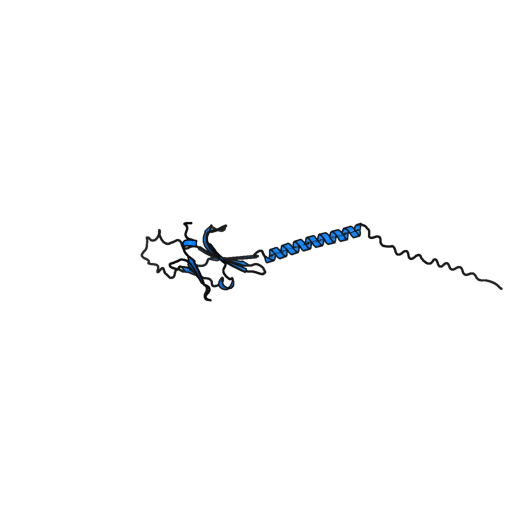00 88.00 93 THR A CA 1
ATOM 683 C C . THR A 1 93 ? 4.005 -1.339 4.786 1.00 88.00 93 THR A C 1
ATOM 685 O O . THR A 1 93 ? 4.825 -1.455 5.693 1.00 88.00 93 THR A O 1
ATOM 688 N N . ALA A 1 94 ? 2.794 -0.828 4.975 1.00 86.19 94 ALA A N 1
ATOM 689 C CA . ALA A 1 94 ? 2.251 -0.444 6.269 1.00 86.19 94 ALA A CA 1
ATOM 690 C C . ALA A 1 94 ? 1.185 -1.463 6.690 1.00 86.19 94 ALA A C 1
ATOM 692 O O . ALA A 1 94 ? 0.251 -1.730 5.935 1.00 86.19 94 ALA A O 1
ATOM 693 N N . ARG A 1 95 ? 1.322 -2.048 7.884 1.00 83.38 95 ARG A N 1
ATOM 694 C CA . ARG A 1 95 ? 0.395 -3.056 8.423 1.00 83.38 95 ARG A CA 1
ATOM 695 C C . ARG A 1 95 ? -0.280 -2.546 9.695 1.00 83.38 95 ARG A C 1
ATOM 697 O O . ARG A 1 95 ? 0.396 -2.099 10.625 1.00 83.38 95 ARG A O 1
ATOM 704 N N . SER A 1 96 ? -1.603 -2.643 9.743 1.00 81.38 96 SER A N 1
ATOM 705 C CA . SER A 1 96 ? -2.432 -2.490 10.941 1.00 81.38 96 SER A CA 1
ATOM 706 C C . SER A 1 96 ? -2.984 -3.852 11.389 1.00 81.38 96 SER A C 1
ATOM 708 O O . SER A 1 96 ? -2.667 -4.884 10.799 1.00 81.38 96 SER A O 1
ATOM 710 N N . LEU A 1 97 ? -3.803 -3.877 12.446 1.00 76.94 97 LEU A N 1
ATOM 711 C CA . LEU A 1 97 ? -4.385 -5.123 12.967 1.00 76.94 97 LEU A CA 1
ATOM 712 C C . LEU A 1 97 ? -5.303 -5.847 11.971 1.00 76.94 97 LEU A C 1
ATOM 714 O O . LEU A 1 97 ? -5.462 -7.060 12.070 1.00 76.94 97 LEU A O 1
ATOM 718 N N . VAL A 1 98 ? -5.930 -5.114 11.048 1.00 81.25 98 VAL A N 1
ATOM 719 C CA . VAL A 1 98 ? -6.960 -5.661 10.144 1.00 81.25 98 VAL A CA 1
ATOM 720 C C . VAL A 1 98 ? -6.666 -5.415 8.669 1.00 81.25 98 VAL A C 1
ATOM 722 O O . VAL A 1 98 ? -7.419 -5.878 7.817 1.00 81.25 98 VAL A O 1
ATOM 725 N N . SER A 1 99 ? -5.619 -4.653 8.354 1.00 79.69 99 SER A N 1
ATOM 726 C CA . SER A 1 99 ? -5.318 -4.241 6.988 1.00 79.69 99 SER A CA 1
ATOM 727 C C . SER A 1 99 ? -3.818 -4.111 6.767 1.00 79.69 99 SER A C 1
ATOM 729 O O . SER A 1 99 ? -3.054 -3.820 7.685 1.00 79.69 99 SER A O 1
ATOM 731 N N . ALA A 1 100 ? -3.398 -4.301 5.525 1.00 83.94 100 ALA A N 1
ATOM 732 C CA . ALA A 1 100 ? -2.060 -3.991 5.069 1.00 83.94 100 ALA A CA 1
ATOM 733 C C . ALA A 1 100 ? -2.168 -3.229 3.749 1.00 83.94 100 ALA A C 1
ATOM 735 O O . ALA A 1 100 ? -2.973 -3.569 2.883 1.00 83.94 100 ALA A O 1
ATOM 736 N N . THR A 1 101 ? -1.360 -2.186 3.613 1.00 87.00 101 THR A N 1
ATOM 737 C CA . THR A 1 101 ? -1.270 -1.374 2.402 1.00 87.00 101 THR A CA 1
ATOM 738 C C . THR A 1 101 ? 0.171 -1.365 1.935 1.00 87.00 101 THR A C 1
ATOM 740 O O . THR A 1 101 ? 1.057 -0.971 2.697 1.00 87.00 101 THR A O 1
ATOM 743 N N . SER A 1 102 ? 0.387 -1.778 0.692 1.00 91.38 102 SER A N 1
ATOM 744 C CA . SER A 1 102 ? 1.686 -1.741 0.031 1.00 91.38 102 SER A CA 1
ATOM 745 C C . SER A 1 102 ? 1.668 -0.665 -1.047 1.00 91.38 102 SER A C 1
ATOM 747 O O . SER A 1 102 ? 0.724 -0.569 -1.831 1.00 91.38 102 SER A O 1
ATOM 749 N N . THR A 1 103 ? 2.704 0.164 -1.074 1.00 92.75 103 THR A N 1
ATOM 750 C CA . THR A 1 103 ? 2.825 1.287 -2.004 1.00 92.75 103 THR A CA 1
ATOM 751 C C . THR A 1 103 ? 4.236 1.334 -2.555 1.00 92.75 103 THR A C 1
ATOM 753 O O . THR A 1 103 ? 5.199 1.349 -1.791 1.00 92.75 103 THR A O 1
ATOM 756 N N . VAL A 1 104 ? 4.358 1.400 -3.875 1.00 92.75 104 VAL A N 1
ATOM 757 C CA . VAL A 1 104 ? 5.632 1.590 -4.568 1.00 92.75 104 VAL A CA 1
ATOM 758 C C . VAL A 1 104 ? 5.853 3.077 -4.789 1.00 92.75 104 VAL A C 1
ATOM 760 O O . VAL A 1 104 ? 5.009 3.754 -5.373 1.00 92.75 104 VAL A O 1
ATOM 763 N N . TRP A 1 105 ? 6.986 3.580 -4.325 1.00 91.94 105 TRP A N 1
ATOM 764 C CA . TRP A 1 105 ? 7.430 4.954 -4.500 1.00 91.94 105 TRP A CA 1
ATOM 765 C C . TRP A 1 105 ? 8.503 5.007 -5.584 1.00 91.94 105 TRP A C 1
ATOM 767 O O . TRP A 1 105 ? 9.462 4.248 -5.510 1.00 91.94 105 TRP A O 1
ATOM 777 N N . ILE A 1 106 ? 8.338 5.870 -6.589 1.00 90.38 106 ILE A N 1
ATOM 778 C CA . ILE A 1 106 ? 9.238 5.992 -7.750 1.00 90.38 106 ILE A CA 1
ATOM 779 C C . ILE A 1 106 ? 9.665 7.447 -7.909 1.00 90.38 106 ILE A C 1
ATOM 781 O O . ILE A 1 106 ? 8.805 8.322 -8.009 1.00 90.38 106 ILE A O 1
ATOM 785 N N . GLY A 1 107 ? 10.973 7.718 -7.916 1.00 87.75 107 GLY A N 1
ATOM 786 C CA . GLY A 1 107 ? 11.507 9.087 -7.937 1.00 87.75 107 GLY A CA 1
ATOM 787 C C . GLY A 1 107 ? 12.747 9.279 -7.061 1.00 87.75 107 GLY A C 1
ATOM 788 O O . GLY A 1 107 ? 13.569 8.378 -6.940 1.00 87.75 107 GLY A O 1
ATOM 789 N N . GLU A 1 108 ? 12.904 10.464 -6.474 1.00 83.50 108 GLU A N 1
ATOM 790 C CA . GLU A 1 108 ? 14.103 10.861 -5.731 1.00 83.50 108 GLU A CA 1
ATOM 791 C C . GLU A 1 108 ? 13.906 10.720 -4.212 1.00 83.50 108 GLU A C 1
ATOM 793 O O . GLU A 1 108 ? 12.955 11.253 -3.626 1.00 83.50 108 GLU A O 1
ATOM 798 N N . ARG A 1 109 ? 14.832 10.021 -3.542 1.00 81.31 109 ARG A N 1
ATOM 799 C CA . ARG A 1 109 ? 14.839 9.908 -2.078 1.00 81.31 109 ARG A CA 1
ATOM 800 C C . ARG A 1 109 ? 15.421 11.181 -1.450 1.00 81.31 109 ARG A C 1
ATOM 802 O O . ARG A 1 109 ? 16.617 11.442 -1.543 1.00 81.31 109 ARG A O 1
ATOM 809 N N . LEU A 1 110 ? 14.596 11.934 -0.718 1.00 80.88 110 LEU A N 1
ATOM 810 C CA . LEU A 1 110 ? 14.991 13.159 -0.006 1.00 80.88 110 LEU A CA 1
ATOM 811 C C . LEU A 1 110 ? 15.541 12.834 1.398 1.00 80.88 110 LEU A C 1
ATOM 813 O O . LEU A 1 110 ? 15.002 13.260 2.427 1.00 80.88 110 LEU A O 1
ATOM 817 N N . GLY A 1 111 ? 16.608 12.032 1.445 1.00 73.56 111 GLY A N 1
ATOM 818 C CA . GLY A 1 111 ? 17.182 11.508 2.689 1.00 73.56 111 GLY A CA 1
ATOM 819 C C . GLY A 1 111 ? 16.191 10.635 3.471 1.00 73.56 111 GLY A C 1
ATOM 820 O O . GLY A 1 111 ? 15.382 9.922 2.885 1.00 73.56 111 GLY A O 1
ATOM 821 N N . GLU A 1 112 ? 16.220 10.701 4.805 1.00 68.94 112 GLU A N 1
ATOM 822 C CA . GLU A 1 112 ? 15.280 9.941 5.653 1.00 68.94 112 GLU A CA 1
ATOM 823 C C . GLU A 1 112 ? 13.875 10.565 5.7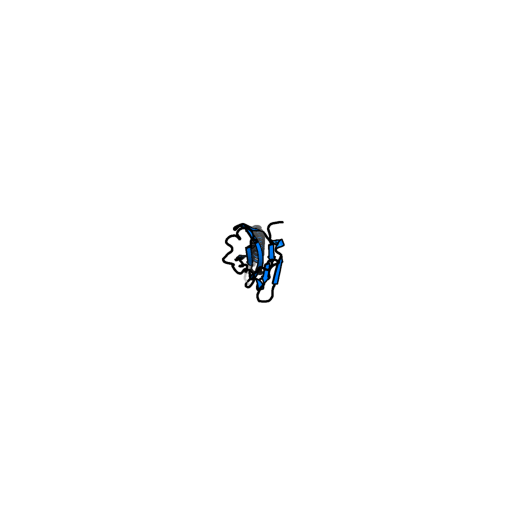35 1.00 68.94 112 GLU A C 1
ATOM 825 O O . GLU A 1 112 ? 12.951 9.966 6.280 1.00 68.94 112 GLU A O 1
ATOM 830 N N . ARG A 1 113 ? 13.697 11.793 5.229 1.00 59.22 113 ARG A N 1
ATOM 831 C CA . ARG A 1 113 ? 12.497 12.606 5.494 1.00 59.22 113 ARG A CA 1
ATOM 832 C C . ARG A 1 113 ? 11.353 12.365 4.526 1.00 59.22 113 ARG A C 1
ATOM 834 O O . ARG A 1 113 ? 10.233 12.781 4.811 1.00 59.22 113 ARG A O 1
ATOM 841 N N . GLY A 1 114 ? 11.608 11.740 3.384 1.00 68.62 114 GLY A N 1
ATOM 842 C CA . GLY A 1 114 ? 10.557 11.552 2.406 1.00 68.62 114 GLY A CA 1
ATOM 843 C C . GLY A 1 114 ? 11.055 11.144 1.040 1.00 68.62 114 GLY A C 1
ATOM 844 O O . GLY A 1 114 ? 12.240 10.924 0.801 1.00 68.62 114 GLY A O 1
ATOM 845 N N . PHE A 1 115 ? 10.089 11.022 0.150 1.00 77.88 115 PHE A N 1
ATOM 846 C CA . PHE A 1 115 ? 10.281 10.544 -1.197 1.00 77.88 115 PHE A CA 1
ATOM 847 C C . PHE A 1 115 ? 9.564 11.524 -2.126 1.00 77.88 115 PHE A C 1
ATOM 849 O O . PHE A 1 115 ? 8.387 11.814 -1.903 1.00 77.88 115 PHE A O 1
ATOM 856 N N . HIS A 1 116 ? 10.271 12.084 -3.105 1.00 81.00 116 HIS A N 1
ATOM 857 C CA . HIS A 1 116 ? 9.687 12.978 -4.097 1.00 81.00 116 HIS A CA 1
ATOM 858 C C . HIS A 1 116 ? 9.459 12.215 -5.395 1.00 81.00 116 HIS A C 1
ATOM 860 O O . HIS A 1 116 ? 10.407 11.756 -6.029 1.00 81.00 116 HIS A O 1
ATOM 866 N N . GLY A 1 117 ? 8.197 12.077 -5.786 1.00 84.12 117 GLY A N 1
ATOM 867 C CA . GLY A 1 117 ? 7.828 11.383 -7.009 1.00 84.12 117 GLY A CA 1
ATOM 868 C C . GLY A 1 117 ? 6.445 10.759 -6.921 1.00 84.12 117 GLY A C 1
ATOM 869 O O . GLY A 1 117 ? 5.533 11.303 -6.295 1.00 84.12 117 GLY A O 1
ATOM 870 N N . LEU A 1 118 ? 6.297 9.610 -7.565 1.00 89.25 118 LEU A N 1
ATOM 87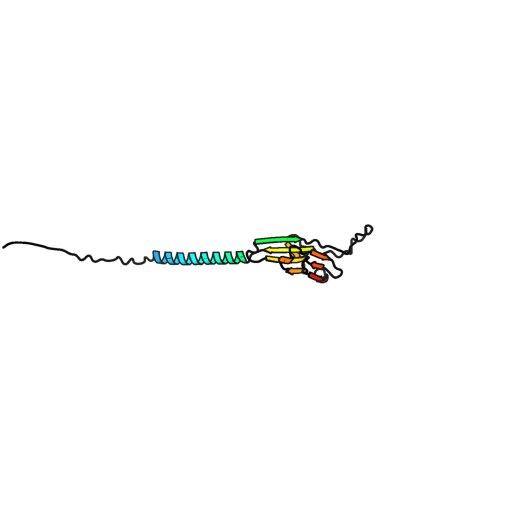1 C CA . LEU A 1 118 ? 5.031 8.916 -7.728 1.00 89.25 118 LEU A CA 1
ATOM 872 C C . LEU A 1 118 ? 4.843 7.841 -6.656 1.00 89.25 118 LEU A C 1
ATOM 874 O O . LEU A 1 118 ? 5.767 7.089 -6.366 1.00 89.25 118 LEU A O 1
ATOM 878 N N . ALA A 1 119 ? 3.624 7.731 -6.128 1.00 91.81 119 ALA A N 1
ATOM 879 C CA . ALA A 1 119 ? 3.214 6.666 -5.220 1.00 91.81 119 ALA A CA 1
ATOM 880 C C . ALA A 1 119 ? 2.122 5.813 -5.876 1.00 91.81 119 ALA A C 1
ATOM 882 O O . ALA A 1 119 ? 1.046 6.319 -6.197 1.00 91.81 119 ALA A O 1
ATOM 883 N N . ILE A 1 120 ? 2.389 4.522 -6.062 1.00 92.00 120 ILE A N 1
ATOM 884 C CA . ILE A 1 120 ? 1.471 3.573 -6.695 1.00 92.00 120 ILE A CA 1
ATOM 885 C C . ILE A 1 120 ? 1.045 2.534 -5.655 1.00 92.00 120 ILE A C 1
ATOM 887 O O . ILE A 1 120 ? 1.888 1.751 -5.212 1.00 92.00 120 ILE A O 1
ATOM 891 N N . PRO A 1 121 ? -0.233 2.497 -5.240 1.00 92.12 121 PRO A N 1
ATOM 892 C CA . PRO A 1 121 ? -0.719 1.425 -4.384 1.00 92.12 121 PRO A CA 1
ATOM 893 C C . PRO A 1 121 ? -0.703 0.104 -5.159 1.00 92.12 121 PRO A C 1
ATOM 895 O O . PRO A 1 121 ? -1.197 0.031 -6.285 1.00 92.12 121 PRO A O 1
ATOM 898 N N . VAL A 1 122 ? -0.158 -0.941 -4.543 1.00 92.50 122 VAL A N 1
ATOM 899 C CA . VAL A 1 122 ? -0.116 -2.296 -5.099 1.00 92.50 122 VAL A CA 1
ATOM 900 C C . VAL A 1 122 ? -0.779 -3.279 -4.133 1.00 92.50 122 VAL A C 1
ATOM 902 O O . VAL A 1 122 ? -0.743 -3.072 -2.915 1.00 92.50 122 VAL A O 1
ATOM 905 N N . PRO A 1 123 ?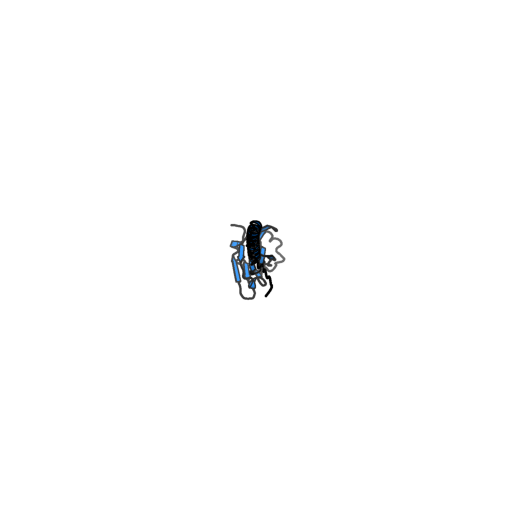 -1.410 -4.352 -4.636 1.00 89.56 123 PRO A N 1
ATOM 906 C CA . PRO A 1 123 ? -1.932 -5.397 -3.769 1.00 89.56 123 PRO A CA 1
ATOM 907 C C . PRO A 1 123 ? -0.812 -6.017 -2.927 1.00 89.56 123 PRO A C 1
ATOM 909 O O . PRO A 1 123 ? 0.271 -6.298 -3.431 1.00 89.56 123 PRO A O 1
ATOM 912 N N . VAL A 1 124 ? -1.089 -6.288 -1.650 1.00 86.38 124 VAL A N 1
ATOM 913 C CA . VAL A 1 124 ? -0.104 -6.884 -0.725 1.00 86.38 124 VAL A CA 1
ATOM 914 C C . VAL A 1 124 ? 0.387 -8.248 -1.217 1.00 86.38 124 VAL A C 1
ATOM 916 O O . VAL A 1 124 ? 1.552 -8.566 -1.028 1.00 86.38 124 VAL A O 1
ATOM 919 N N . ALA A 1 125 ? -0.476 -9.019 -1.887 1.00 87.00 125 ALA A N 1
ATOM 920 C CA . ALA A 1 125 ? -0.126 -10.325 -2.451 1.00 87.00 125 ALA A CA 1
ATOM 921 C C . ALA A 1 125 ? 0.990 -10.252 -3.507 1.00 87.00 125 ALA A C 1
ATOM 923 O O . ALA A 1 125 ? 1.747 -11.195 -3.647 1.00 87.00 125 ALA A O 1
ATOM 924 N N . VAL A 1 126 ? 1.101 -9.122 -4.208 1.00 89.00 126 VAL A N 1
ATOM 925 C CA . VAL A 1 126 ? 2.099 -8.885 -5.261 1.00 89.00 126 VAL A CA 1
ATOM 926 C C . VAL A 1 126 ? 3.395 -8.319 -4.666 1.00 89.00 126 VAL A C 1
ATOM 928 O O . VAL A 1 126 ? 4.470 -8.449 -5.237 1.00 89.00 126 VAL A O 1
ATOM 931 N N . ALA A 1 127 ? 3.306 -7.653 -3.511 1.00 87.94 127 ALA A N 1
ATOM 932 C CA . ALA A 1 127 ? 4.381 -6.834 -2.961 1.00 87.94 127 ALA A CA 1
ATOM 933 C C . ALA A 1 127 ? 5.668 -7.622 -2.653 1.00 87.94 127 ALA A C 1
ATOM 935 O O . ALA A 1 127 ? 6.751 -7.061 -2.776 1.00 87.94 127 ALA A O 1
ATOM 936 N N . GLU A 1 128 ? 5.566 -8.893 -2.258 1.00 84.06 128 GLU A N 1
ATOM 937 C CA . GLU A 1 128 ? 6.731 -9.705 -1.872 1.00 84.06 128 GLU A CA 1
ATOM 938 C C . GLU A 1 128 ? 7.620 -10.071 -3.070 1.00 84.06 128 GLU A C 1
ATOM 940 O O . GLU A 1 128 ? 8.844 -10.040 -2.945 1.00 84.06 128 GLU A O 1
ATOM 945 N N . ASP A 1 129 ? 7.013 -10.314 -4.235 1.00 88.94 129 ASP A N 1
ATOM 946 C CA . ASP A 1 129 ? 7.703 -10.739 -5.460 1.00 88.94 129 ASP A CA 1
ATOM 947 C C . ASP A 1 129 ? 7.782 -9.635 -6.522 1.00 88.94 129 ASP A C 1
ATOM 949 O O . ASP A 1 129 ? 8.197 -9.872 -7.661 1.00 88.94 129 ASP A O 1
ATOM 953 N N . LEU A 1 130 ? 7.397 -8.408 -6.161 1.00 91.75 130 LEU A N 1
ATOM 954 C CA . LEU A 1 130 ? 7.395 -7.288 -7.085 1.00 91.75 130 LEU A CA 1
ATOM 955 C C . LEU A 1 130 ? 8.825 -6.939 -7.512 1.00 91.75 130 LEU A C 1
ATOM 957 O O . LEU A 1 130 ? 9.715 -6.723 -6.691 1.00 91.75 130 LEU A O 1
ATOM 961 N N . ARG A 1 131 ? 9.030 -6.800 -8.819 1.00 91.12 131 ARG A N 1
ATOM 962 C CA . ARG A 1 131 ? 10.295 -6.395 -9.433 1.00 91.12 131 ARG A CA 1
ATOM 963 C C . ARG A 1 131 ? 10.098 -5.144 -10.265 1.00 91.12 131 ARG A C 1
ATOM 965 O O . ARG A 1 131 ? 9.041 -4.936 -10.860 1.00 91.12 131 ARG A O 1
ATOM 972 N N . ALA A 1 132 ? 11.146 -4.332 -10.323 1.00 91.19 132 ALA A N 1
ATOM 973 C CA . ALA A 1 132 ? 11.204 -3.147 -11.158 1.00 91.19 132 ALA A CA 1
ATOM 974 C C . ALA A 1 132 ? 12.189 -3.385 -12.309 1.00 91.19 132 ALA A C 1
ATOM 976 O O . ALA A 1 132 ? 13.363 -3.688 -12.090 1.00 91.19 132 ALA A O 1
ATOM 977 N N . GLU A 1 133 ? 11.715 -3.246 -13.541 1.00 90.44 133 GLU A N 1
ATOM 978 C CA . GLU A 1 133 ? 12.510 -3.422 -14.754 1.00 90.44 133 GLU A CA 1
ATOM 979 C C . GLU A 1 133 ? 12.483 -2.149 -15.588 1.00 90.44 133 GLU A C 1
ATOM 981 O O . GLU A 1 133 ? 11.426 -1.551 -15.814 1.00 90.44 133 GLU A O 1
ATOM 986 N N . ARG A 1 134 ? 13.648 -1.727 -16.075 1.00 86.25 134 ARG A N 1
ATOM 987 C CA . ARG A 1 134 ? 13.718 -0.620 -17.022 1.00 86.25 134 ARG A CA 1
ATOM 988 C C . ARG A 1 134 ? 13.267 -1.087 -18.402 1.00 86.25 134 ARG A C 1
ATOM 990 O O . ARG A 1 134 ? 13.645 -2.151 -18.880 1.00 86.25 134 ARG A O 1
ATOM 997 N N . THR A 1 135 ? 12.477 -0.246 -19.050 1.00 87.56 135 THR A N 1
ATOM 998 C CA . THR A 1 135 ? 12.024 -0.403 -20.433 1.00 87.56 135 THR A CA 1
ATOM 999 C C . THR A 1 135 ? 12.395 0.844 -21.230 1.00 87.56 135 THR A C 1
ATOM 1001 O O . THR A 1 135 ? 12.758 1.872 -20.657 1.00 87.56 135 THR A O 1
ATOM 1004 N N . GLU A 1 136 ? 12.260 0.785 -22.553 1.00 83.94 136 GLU A N 1
ATOM 1005 C CA . GLU A 1 136 ? 12.509 1.936 -23.433 1.00 83.94 136 GLU A CA 1
ATOM 1006 C C . GLU A 1 136 ? 11.602 3.137 -23.112 1.00 83.94 136 GLU A C 1
ATOM 1008 O O . GLU A 1 136 ? 11.995 4.285 -23.294 1.00 83.94 136 GLU A O 1
ATOM 1013 N N . THR A 1 137 ? 10.391 2.881 -22.606 1.00 84.88 137 THR A N 1
ATOM 1014 C CA . THR A 1 137 ? 9.365 3.904 -22.352 1.00 84.88 137 THR A CA 1
ATOM 1015 C C . THR A 1 137 ? 9.259 4.329 -20.886 1.00 84.88 137 THR A C 1
ATOM 1017 O O . THR A 1 137 ? 8.509 5.253 -20.561 1.00 84.88 137 THR A O 1
ATOM 1020 N N . GLY A 1 138 ? 9.962 3.646 -19.978 1.00 88.56 138 GLY A N 1
ATOM 1021 C CA . GLY A 1 138 ? 9.833 3.877 -18.543 1.00 88.56 138 GLY A CA 1
ATOM 1022 C C . GLY A 1 138 ? 10.164 2.660 -17.682 1.00 88.56 138 GLY A C 1
ATOM 1023 O O . GLY A 1 138 ? 11.120 1.939 -17.951 1.00 88.56 138 GLY A O 1
ATOM 1024 N N . LEU A 1 139 ? 9.369 2.430 -16.641 1.00 91.06 139 LEU A N 1
ATOM 1025 C CA . LEU A 1 139 ? 9.597 1.429 -15.610 1.00 91.06 139 LEU A CA 1
ATOM 1026 C C . LEU A 1 139 ? 8.429 0.450 -15.605 1.00 91.06 139 LEU A C 1
ATOM 1028 O O . LEU A 1 139 ? 7.274 0.853 -15.500 1.00 91.06 139 LEU A O 1
ATOM 1032 N N . ARG A 1 140 ? 8.731 -0.836 -15.697 1.00 93.00 140 ARG A N 1
ATOM 1033 C CA . ARG A 1 140 ? 7.765 -1.919 -15.575 1.00 93.00 140 ARG A CA 1
ATOM 1034 C C . ARG A 1 140 ? 7.852 -2.490 -14.167 1.00 93.00 140 ARG A C 1
ATOM 1036 O O . ARG A 1 140 ? 8.898 -2.991 -13.768 1.00 93.00 140 ARG A O 1
ATOM 1043 N N . LEU A 1 141 ? 6.759 -2.399 -13.423 1.00 93.50 141 LEU A N 1
ATOM 1044 C CA . LEU A 1 141 ? 6.571 -3.099 -12.159 1.00 93.50 141 LEU A CA 1
ATOM 1045 C C . LEU A 1 141 ? 5.839 -4.402 -12.456 1.00 93.50 141 LEU A C 1
ATOM 1047 O O . LEU A 1 141 ? 4.748 -4.349 -13.022 1.00 93.50 141 LEU A O 1
ATOM 1051 N N . ARG A 1 142 ? 6.411 -5.550 -12.101 1.00 93.62 142 ARG A N 1
ATOM 1052 C CA . ARG A 1 142 ? 5.764 -6.846 -12.336 1.00 93.62 142 ARG A CA 1
ATOM 1053 C C . ARG A 1 142 ? 6.077 -7.862 -11.252 1.00 93.62 142 ARG A C 1
ATOM 1055 O O . ARG A 1 142 ? 7.135 -7.772 -10.637 1.00 93.62 142 ARG A O 1
ATOM 1062 N N . ASP A 1 143 ? 5.188 -8.824 -11.066 1.00 94.00 143 ASP A N 1
ATOM 1063 C CA . ASP A 1 143 ? 5.478 -10.063 -10.344 1.00 94.00 143 ASP A CA 1
ATOM 1064 C C . ASP A 1 143 ? 5.584 -11.244 -11.327 1.00 94.00 143 ASP A C 1
ATOM 1066 O O . ASP A 1 143 ? 5.559 -11.072 -12.554 1.00 94.00 143 ASP A O 1
ATOM 1070 N N . ASP A 1 144 ? 5.753 -12.446 -10.781 1.00 89.50 144 ASP A N 1
ATOM 1071 C CA . ASP A 1 144 ? 5.791 -13.685 -11.557 1.00 89.50 144 ASP A CA 1
ATOM 1072 C C . ASP A 1 144 ? 4.377 -14.283 -11.785 1.00 89.50 144 ASP A C 1
ATOM 1074 O O . ASP A 1 144 ? 4.206 -15.131 -12.663 1.00 89.50 144 ASP A O 1
ATOM 1078 N N . ASP A 1 145 ? 3.354 -13.784 -11.076 1.00 90.31 145 ASP A N 1
ATOM 1079 C CA . ASP A 1 145 ? 1.948 -14.216 -11.164 1.00 90.31 145 ASP A CA 1
ATOM 1080 C C . ASP A 1 145 ? 1.129 -13.458 -12.232 1.00 90.31 145 ASP A C 1
ATOM 1082 O O . ASP A 1 145 ? -0.038 -13.773 -12.489 1.00 90.31 145 ASP A O 1
ATOM 1086 N N . GLY A 1 146 ? 1.745 -12.486 -12.910 1.00 88.69 146 GLY A N 1
ATOM 1087 C CA . GLY A 1 146 ? 1.184 -11.781 -14.063 1.00 88.69 146 GLY A CA 1
ATOM 1088 C C . GLY A 1 146 ? 0.602 -10.401 -13.756 1.00 88.69 146 GLY A C 1
ATOM 1089 O O . GLY A 1 146 ? -0.006 -9.792 -14.640 1.00 88.69 146 GLY A O 1
ATOM 1090 N N . PHE A 1 147 ? 0.785 -9.879 -12.543 1.00 92.31 147 PHE A N 1
ATOM 1091 C CA . PHE A 1 147 ? 0.564 -8.468 -12.263 1.00 92.31 147 PHE A CA 1
ATOM 1092 C C . PHE A 1 147 ? 1.610 -7.629 -12.991 1.00 92.31 147 PHE A C 1
ATOM 1094 O O . PHE A 1 147 ? 2.811 -7.887 -12.912 1.00 92.31 147 PHE A O 1
ATOM 1101 N N . GLU A 1 148 ? 1.155 -6.579 -13.666 1.00 93.69 148 GLU A N 1
ATOM 1102 C CA . GLU A 1 148 ? 2.034 -5.677 -14.392 1.00 93.69 148 GLU A CA 1
ATOM 1103 C C . GLU A 1 148 ? 1.490 -4.250 -14.400 1.00 93.69 148 GLU A C 1
ATOM 1105 O O . GLU A 1 148 ? 0.319 -4.006 -14.699 1.00 93.69 148 GLU A O 1
ATOM 1110 N N . ILE A 1 149 ? 2.374 -3.292 -14.128 1.00 92.88 149 ILE A N 1
ATOM 1111 C CA . ILE A 1 149 ? 2.132 -1.865 -14.308 1.00 92.88 149 ILE A CA 1
ATOM 1112 C C . ILE A 1 149 ? 3.301 -1.268 -15.084 1.00 92.88 149 ILE A C 1
ATOM 1114 O O . ILE A 1 149 ? 4.454 -1.374 -14.671 1.00 92.88 149 ILE A O 1
ATOM 1118 N N . LEU A 1 150 ? 2.992 -0.571 -16.175 1.00 93.44 150 LEU A N 1
ATOM 1119 C CA . LEU A 1 150 ? 3.953 0.272 -16.873 1.00 93.44 150 LEU A CA 1
ATOM 1120 C C . LEU A 1 150 ? 3.813 1.712 -16.384 1.00 93.44 150 LEU A C 1
ATOM 1122 O O . LEU A 1 150 ? 2.760 2.335 -16.522 1.00 93.44 150 LEU A O 1
ATOM 1126 N N . VAL A 1 151 ? 4.895 2.247 -15.841 1.00 91.31 151 VAL A N 1
ATOM 1127 C CA . VAL A 1 151 ? 5.001 3.636 -15.411 1.00 91.31 151 VAL A CA 1
ATOM 1128 C C . VAL A 1 151 ? 5.792 4.384 -16.493 1.00 91.31 151 VAL A C 1
ATOM 1130 O O . VAL A 1 151 ? 6.898 3.954 -16.817 1.00 91.31 151 VAL A O 1
ATOM 1133 N N . PRO A 1 152 ? 5.274 5.473 -17.087 1.00 89.75 152 PRO A N 1
ATOM 1134 C CA . PRO A 1 152 ? 5.995 6.245 -18.109 1.00 89.75 152 PRO A CA 1
ATOM 1135 C C . PRO A 1 152 ? 7.092 7.152 -17.534 1.00 89.75 152 PRO A C 1
ATOM 1137 O O . PRO A 1 152 ? 6.827 7.870 -16.572 1.00 89.75 152 PRO A O 1
ATOM 1140 N N . ALA A 1 153 ? 8.265 7.223 -18.181 1.00 84.69 153 ALA A N 1
ATOM 1141 C CA . ALA A 1 153 ? 9.415 8.027 -17.718 1.00 84.69 153 ALA A CA 1
ATOM 1142 C C . ALA A 1 153 ? 9.089 9.494 -17.397 1.00 84.69 153 ALA A C 1
ATOM 1144 O O . ALA A 1 153 ? 9.536 10.044 -16.389 1.00 84.69 153 ALA A O 1
ATOM 1145 N N . ALA A 1 154 ? 8.188 10.082 -18.182 1.00 82.88 154 ALA A N 1
ATOM 1146 C CA . ALA A 1 154 ? 7.705 11.447 -18.007 1.00 82.88 154 ALA A CA 1
ATOM 1147 C C . ALA A 1 154 ? 7.028 11.732 -16.647 1.00 82.88 154 ALA A C 1
ATOM 1149 O O . ALA A 1 154 ? 6.681 12.881 -16.377 1.00 82.88 154 ALA A O 1
ATOM 1150 N N . TRP A 1 155 ? 6.751 10.714 -15.825 1.00 82.44 155 TRP A N 1
ATOM 1151 C CA . TRP A 1 155 ? 6.090 10.871 -14.525 1.00 82.44 155 TRP A CA 1
ATOM 1152 C C . TRP A 1 155 ? 7.062 11.050 -13.354 1.00 82.44 155 TRP A C 1
ATOM 1154 O O . TRP A 1 155 ? 6.623 11.481 -12.290 1.00 82.44 155 TRP A O 1
ATOM 1164 N N . TRP A 1 156 ? 8.351 10.741 -13.524 1.00 77.25 156 TRP A N 1
ATOM 1165 C CA . TRP A 1 156 ? 9.360 10.895 -12.464 1.00 77.25 156 TRP A CA 1
ATOM 1166 C C . TRP A 1 156 ? 10.628 11.633 -12.903 1.00 77.25 156 TRP A C 1
ATOM 1168 O O . TRP A 1 156 ? 11.474 11.918 -12.058 1.00 77.25 156 TRP A O 1
ATOM 1178 N N . GLU A 1 157 ? 10.794 11.938 -14.191 1.00 75.19 157 GLU A N 1
ATOM 1179 C CA . GLU A 1 157 ? 11.917 12.754 -14.651 1.00 75.19 157 GLU A CA 1
ATOM 1180 C C . GLU A 1 157 ? 11.798 14.206 -14.141 1.00 75.19 157 GLU A C 1
ATOM 1182 O O . GLU A 1 157 ? 10.718 14.804 -14.212 1.00 75.19 157 GLU A O 1
ATOM 1187 N N . PRO A 1 158 ? 12.893 14.799 -13.627 1.00 60.00 158 PRO A N 1
ATOM 1188 C CA . PRO A 1 158 ? 12.891 16.169 -13.130 1.00 60.00 158 PRO A CA 1
ATOM 1189 C C . PRO A 1 158 ? 12.707 17.154 -14.294 1.00 60.00 158 PRO A C 1
ATOM 1191 O O . PRO A 1 158 ? 13.614 17.391 -15.087 1.00 60.00 158 PRO A O 1
ATOM 1194 N N . GLY A 1 159 ? 11.506 17.722 -14.406 1.00 56.56 159 GLY A N 1
ATOM 1195 C CA . GLY A 1 159 ? 11.152 18.671 -15.469 1.00 56.56 159 GLY A CA 1
ATOM 1196 C C . GLY A 1 159 ? 9.704 19.172 -15.443 1.00 56.56 159 GLY A C 1
ATOM 1197 O O . GLY A 1 159 ? 9.261 19.801 -16.406 1.00 56.56 159 GLY A O 1
ATOM 1198 N N . ARG A 1 160 ? 8.958 18.893 -14.368 1.00 46.41 160 ARG A N 1
ATOM 1199 C CA . ARG A 1 160 ? 7.596 19.378 -14.120 1.00 46.41 160 ARG A CA 1
ATOM 1200 C C . ARG A 1 160 ? 7.461 19.909 -12.705 1.00 46.41 160 ARG A C 1
ATOM 1202 O O . ARG A 1 160 ? 8.085 19.307 -11.807 1.00 46.41 160 ARG A O 1
#

Organism: NCBI:txid1612552

Radius of gyration: 38.78 Å; chains: 1; bounding box: 99×39×118 Å

=== Feature glossary ===
The features interleaved in this record are:

— What the protein is —

Sequence gives the chain of amino acids in standard one-letter code (A=alanine, C=cysteine, …, Y=tyrosine), read N→C. It is the only feature that is directly encoded by the gene; all structural features are derived from the folded form of this sequence.

Database cross-references. InterPro integrates a dozen domain/family signature databases into unified entries with residue-range hits. GO terms attach function/process/location labels with evidence codes. CATH codes position the fold in a four-level structural taxonomy. Organism is the NCBI-taxonomy species name.

— Where its atoms are —

Atomic coordinates in PDBx/mmCIF format — the same representation the Protein Data Bank distributes. Each line of the _atom_site loop places one backbone atom in Cartesian space (units: ångströms, origin: arbitrary).

The six renders are orthographic views along the three Cartesian axes in both directions. Representation (cartoon, sticks, or surface) and color scheme (sequence-rainbow or by-chain) vary across proteins so the training set covers all the common visualization conventions.

— Local backbone conformation —

Eight-state secondary structure (DSSP): H is the canonical α-helix, G the tighter 3₁₀-helix, I the wider π-helix; E/B are β-structure, T and S are turns and bends, and '-' is everything else. DSSP derives these from the pattern of main-chain N–H···O=C hydrogen bonds, not from the sequence.

P-SEA three-state annotation labels each residue as helix, strand, or coil based purely on the geometry of the Cα trace. It serves as a fallback when the full backbone (and thus DSSP) is unavailable.

The φ/ψ torsion pair specifies the backbone conformation at each residue. φ rotates about the N–Cα bond, ψ about the Cα–C bond. Steric clashes forbid most of the (φ, ψ) plane — the allowed regions (α-helix basin, β-sheet basin, left-handed helix) are the Ramachandran-allowed regions.

— Global shape and packing —

The geometric summary reports three shape descriptors. Rg (radius of gyration) measures how spread out the Cα atoms are about their centre of mass; compact globular proteins have small Rg, elongated or unfolded ones large. Cα contacts (<8 Å, |i−j|>4) count long-range residue pairs in spatial proximity — high for tightly packed folds, near zero for rods or random coil. The bounding-box extents give the protein's footprint along x, y, z in Å.

Solvent-accessible surface area (SASA) is the area in Å² traced out by the centre of a 1.4 Å probe sphere (a water molecule) rolled over the protein's van der Waals surface (Shrake–Rupley / Lee–Richards construction). Buried residues have near-zero SASA; fully exposed residues can exceed 200 Å². The total SASA scales roughly with the number of surface residues.

The contact map is a binary N×N matrix image: pixel (i, j) is dark where Cα_i and Cα_j are within 8 Å and |i−j|>4. Because the |i−j|>4 filter removes local helical contacts, off-diagonal stripes parallel to the main diagonal indicate parallel β-sheets; stripes perpendicular to it indicate antiparallel β-sheets. The Ramachandran plot scatters every residue's (φ, ψ) pair against the sterically allowed regions. The PAE heatmap renders the predicted-aligned-error matrix.

— Structural neighborhood —

3Di is Foldseek's structural alphabet. Each residue is assigned one of twenty discrete states based on how its Cα sits relative to its spatial (not sequential) neighbors. Aligning 3Di strings finds structural homologs roughly as well as full 3D superposition, but orders of magnitude faster.

Nearest PDB neighbors are the top structural matches found by Foldseek when searching this structure against the entire Protein Data Bank. Each hit reports a TM-score (0 to 1; >0.5 almost always implies the same fold) and an E-value. These are *structural* homologs — they may share no detectable sequence similarity.

— Confidence and disorder —

For AlphaFold models, the B-factor field carries pLDDT — the model's own estimate of local accuracy on a 0–100 scale. Regions with pLDDT<50 should be treated as essentially unmodeled; they often correspond to intrinsically disordered segments.

Crystallographic B-factors measure how much each atom's electron density is smeared out, in Å². They rise in mobile loops and surface residues and fall in the buried interior. In AlphaFold models this column is repurposed to hold pLDDT instead.

Predicted aligned error is AlphaFold's pairwise confidence. Unlike pLDDT (per-residue), PAE is per-residue-pair and captures whether two parts of the structure are correctly placed relative to each other. Units are ångströms of expected positional error.